Protein AF-A0A973EVC8-F1 (afdb_monomer)

pLDDT: mean 93.13, std 8.24, range [59.66, 98.69]

Solvent-accessible surface area (backbone atoms only — not comparable to full-atom values): 6811 Å² total; per-residue (Å²): 111,78,68,36,50,58,54,14,50,54,30,45,79,71,71,37,55,70,62,14,51,53,31,32,54,52,39,43,55,56,28,50,51,38,57,75,66,63,65,49,49,89,80,45,49,42,38,30,47,51,39,14,34,42,29,25,60,74,67,40,50,71,61,10,51,52,25,41,55,57,31,60,68,41,84,61,59,57,69,68,58,53,49,44,68,75,67,39,74,40,36,63,89,42,58,84,38,69,66,49,48,52,52,52,51,52,49,51,50,36,31,51,53,52,51,52,52,50,52,53,50,35,47,75,69,70,76,107

Nearest PDB structures (foldseek):
  8g0l-assembly1_B  TM=5.860E-01  e=2.638E+00  Homo sapiens
  9co0-assembly1_D  TM=3.850E-01  e=2.264E+00  Escherichia coli
  2vgx-assembly1_A  TM=3.264E-01  e=2.045E+00  Yersinia enterocolitica
  9fef-assembly1_E  TM=3.242E-01  e=4.391E+00  Trypanosoma cruzi strain CL Brener
  6e9z-assembly1_B  TM=3.080E-01  e=5.665E+00  synthetic construct

Structure (mmCIF, N/CA/C/O backbone):
data_AF-A0A973EVC8-F1
#
_entry.id   AF-A0A973EVC8-F1
#
loop_
_atom_site.group_PDB
_atom_site.id
_atom_site.type_symbol
_atom_site.label_atom_id
_atom_site.label_alt_id
_atom_site.label_comp_id
_atom_site.label_asym_id
_atom_site.label_entity_id
_atom_site.label_seq_id
_atom_site.pdbx_PDB_ins_code
_atom_site.Cartn_x
_atom_site.Cartn_y
_atom_site.Cartn_z
_atom_site.occupancy
_atom_site.B_iso_or_equiv
_atom_site.auth_seq_id
_atom_site.auth_comp_id
_atom_site.auth_asym_id
_atom_site.auth_atom_id
_atom_site.pdbx_PDB_model_num
ATOM 1 N N . MET A 1 1 ? -6.602 8.597 -5.096 1.00 61.16 1 MET A N 1
ATOM 2 C CA . MET A 1 1 ? -6.507 7.220 -5.611 1.00 61.16 1 MET A CA 1
ATOM 3 C C . MET A 1 1 ? -6.706 7.270 -7.102 1.00 61.16 1 MET A C 1
ATOM 5 O O . MET A 1 1 ? -7.806 7.582 -7.552 1.00 61.16 1 MET A O 1
ATOM 9 N N . PHE A 1 2 ? -5.642 7.015 -7.845 1.00 73.50 2 PHE A N 1
ATOM 10 C CA . PHE A 1 2 ? -5.711 6.788 -9.281 1.00 73.50 2 PHE A CA 1
ATOM 11 C C . PHE A 1 2 ? -5.695 5.281 -9.544 1.00 73.50 2 PHE A C 1
ATOM 13 O O . PHE A 1 2 ? -5.128 4.512 -8.779 1.00 73.50 2 PHE A O 1
ATOM 20 N N . VAL A 1 3 ? -6.341 4.847 -10.622 1.00 81.75 3 VAL A N 1
ATOM 21 C CA . VAL A 1 3 ? -6.486 3.419 -10.962 1.00 81.75 3 VAL A CA 1
ATOM 22 C C . VAL A 1 3 ? -5.438 2.937 -11.973 1.00 81.75 3 VAL A C 1
ATOM 24 O O . VAL A 1 3 ? -5.529 1.824 -12.482 1.00 81.75 3 VAL A O 1
ATOM 27 N N . LEU A 1 4 ? -4.434 3.759 -12.295 1.00 90.25 4 LEU A N 1
ATOM 28 C CA . LEU A 1 4 ? -3.512 3.503 -13.407 1.00 90.25 4 LEU A CA 1
ATOM 29 C C . LEU A 1 4 ? -2.550 2.347 -13.115 1.00 90.25 4 LEU A C 1
ATOM 31 O O . LEU A 1 4 ? -2.274 1.546 -14.004 1.00 90.25 4 LEU A O 1
ATOM 35 N N . HIS A 1 5 ? -2.135 2.169 -11.859 1.00 85.94 5 HIS A N 1
ATOM 36 C CA . HIS A 1 5 ? -1.368 0.986 -11.450 1.00 85.94 5 HIS A CA 1
ATOM 37 C C . HIS A 1 5 ? -2.132 -0.336 -11.672 1.00 85.94 5 HIS A C 1
ATOM 39 O O . HIS A 1 5 ? -1.514 -1.373 -11.900 1.00 85.94 5 HIS A O 1
ATOM 45 N N . ARG A 1 6 ? -3.476 -0.324 -11.662 1.00 91.94 6 ARG A N 1
ATOM 46 C CA . ARG A 1 6 ? -4.297 -1.511 -11.979 1.00 91.94 6 ARG A CA 1
ATOM 47 C C . ARG A 1 6 ? -4.239 -1.854 -13.456 1.00 91.94 6 ARG A C 1
ATOM 49 O O . ARG A 1 6 ? -4.131 -3.024 -13.811 1.00 91.94 6 ARG A O 1
ATOM 56 N N . ILE A 1 7 ? -4.282 -0.827 -14.302 1.00 94.06 7 ILE A N 1
ATOM 57 C CA . ILE A 1 7 ? -4.119 -0.967 -15.750 1.00 94.06 7 ILE A CA 1
ATOM 58 C C . ILE A 1 7 ? -2.727 -1.529 -16.045 1.00 94.06 7 ILE A C 1
ATOM 60 O O . ILE A 1 7 ? -2.599 -2.487 -16.805 1.00 94.06 7 ILE A O 1
ATOM 64 N N . ALA A 1 8 ? -1.698 -1.002 -15.379 1.00 93.88 8 ALA A N 1
ATOM 65 C CA . AL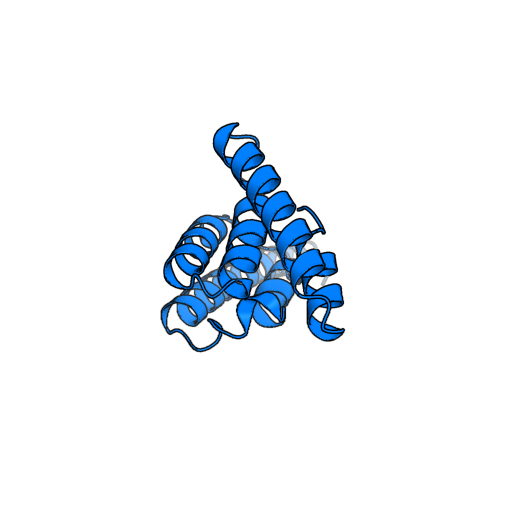A A 1 8 ? -0.345 -1.519 -15.509 1.00 93.88 8 ALA A CA 1
ATOM 66 C C . ALA A 1 8 ? -0.229 -2.993 -15.111 1.00 93.88 8 ALA A C 1
ATOM 68 O O . ALA A 1 8 ? 0.353 -3.788 -15.849 1.00 93.88 8 ALA A O 1
ATOM 69 N N . TRP A 1 9 ? -0.828 -3.377 -13.979 1.00 94.50 9 TRP A N 1
ATOM 70 C CA . TRP A 1 9 ? -0.876 -4.773 -13.561 1.00 94.50 9 TRP A CA 1
ATOM 71 C C . TRP A 1 9 ? -1.534 -5.654 -14.631 1.00 94.50 9 TRP A C 1
ATOM 73 O O . TRP A 1 9 ? -0.954 -6.667 -15.017 1.00 94.50 9 TRP A O 1
ATOM 83 N N . ALA A 1 10 ? -2.675 -5.236 -15.188 1.00 95.94 10 ALA A N 1
ATOM 84 C CA . ALA A 1 10 ? -3.360 -5.974 -16.249 1.00 95.94 10 ALA A CA 1
ATOM 85 C C . ALA A 1 10 ? -2.489 -6.146 -17.508 1.00 95.94 10 ALA A C 1
ATOM 87 O O . ALA A 1 10 ? -2.383 -7.259 -18.025 1.00 95.94 10 ALA A O 1
ATOM 88 N N . TYR A 1 11 ? -1.812 -5.093 -17.978 1.00 96.75 11 TYR A N 1
ATOM 89 C CA . TYR A 1 11 ? -0.878 -5.199 -19.107 1.00 96.75 11 TYR A CA 1
ATOM 90 C C . TYR A 1 11 ? 0.283 -6.152 -18.807 1.00 96.75 11 TYR A C 1
ATOM 92 O O . TYR A 1 11 ? 0.622 -6.993 -19.643 1.00 96.75 11 TYR A O 1
ATOM 100 N N . ARG A 1 12 ? 0.840 -6.098 -17.590 1.00 95.00 12 ARG A N 1
ATOM 10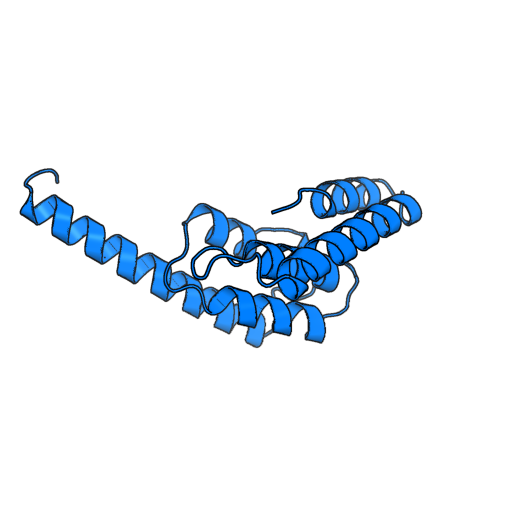1 C CA . ARG A 1 12 ? 1.929 -6.988 -17.165 1.00 95.00 12 ARG A CA 1
ATOM 102 C C . ARG A 1 12 ? 1.523 -8.458 -17.201 1.00 95.00 12 ARG A C 1
ATOM 104 O O . ARG A 1 12 ? 2.298 -9.268 -17.699 1.00 95.00 12 ARG A O 1
ATOM 111 N N . GLN A 1 13 ? 0.320 -8.794 -16.726 1.00 95.44 13 GLN A N 1
ATOM 112 C CA . GLN A 1 13 ? -0.195 -10.173 -16.757 1.00 95.44 13 GLN A CA 1
ATOM 113 C C . GLN A 1 13 ? -0.351 -10.719 -18.185 1.00 95.44 13 GLN A C 1
ATOM 115 O O . GLN A 1 13 ? -0.357 -11.928 -18.386 1.00 95.44 13 GLN A O 1
ATOM 120 N N . ASN A 1 14 ? -0.444 -9.835 -19.181 1.00 96.81 14 ASN A N 1
ATOM 121 C CA . ASN A 1 14 ? -0.612 -10.190 -20.589 1.00 96.81 14 ASN A CA 1
ATOM 122 C C . ASN A 1 14 ? 0.687 -10.047 -21.414 1.00 96.81 14 ASN A C 1
ATOM 124 O O . ASN A 1 14 ? 0.643 -10.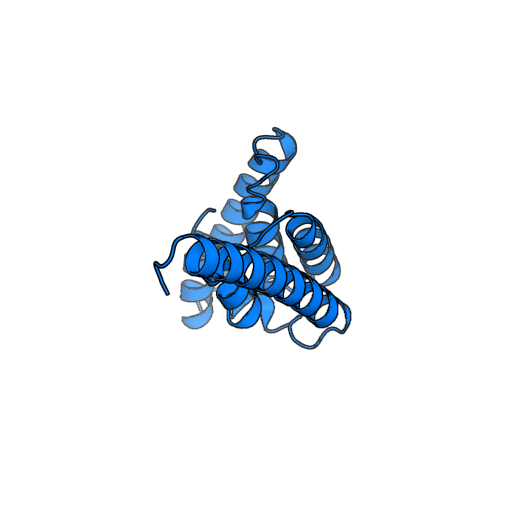121 -22.638 1.00 96.81 14 ASN A O 1
ATOM 128 N N . GLY A 1 15 ? 1.845 -9.836 -20.772 1.00 96.44 15 GLY A N 1
ATOM 129 C CA . GLY A 1 15 ? 3.149 -9.722 -21.448 1.00 96.44 15 GLY A CA 1
ATOM 130 C C . GLY A 1 15 ? 3.431 -8.362 -22.103 1.00 96.44 15 GLY A C 1
ATOM 131 O O . GLY A 1 15 ? 4.483 -8.173 -22.714 1.00 96.44 15 GLY A O 1
ATOM 132 N N . TYR A 1 16 ? 2.535 -7.387 -21.942 1.00 97.56 16 TYR A N 1
ATOM 133 C CA . TYR A 1 16 ? 2.671 -6.027 -22.474 1.00 97.56 16 TYR A CA 1
ATOM 134 C C . TYR A 1 16 ? 3.474 -5.148 -21.508 1.00 97.56 16 TYR A C 1
ATOM 136 O O . TYR A 1 16 ? 2.952 -4.278 -20.809 1.00 97.56 16 TYR A O 1
ATOM 144 N N . HIS A 1 17 ? 4.770 -5.440 -21.393 1.00 95.31 17 HIS A N 1
ATOM 145 C CA . HIS A 1 17 ? 5.627 -4.818 -20.383 1.00 95.31 17 HIS A CA 1
ATOM 146 C C . HIS A 1 17 ? 5.803 -3.305 -20.583 1.00 95.31 17 HIS A C 1
ATOM 148 O O . HIS A 1 17 ? 5.787 -2.570 -19.602 1.00 95.31 17 HIS A O 1
ATOM 154 N N . LYS A 1 18 ? 5.916 -2.829 -21.830 1.00 96.56 18 LYS A N 1
ATOM 155 C CA . LYS A 1 18 ? 6.133 -1.400 -22.118 1.00 96.56 18 LYS A CA 1
ATOM 156 C C . LYS A 1 18 ? 4.909 -0.557 -21.769 1.00 96.56 18 LYS A C 1
ATOM 158 O O . LYS A 1 18 ? 5.036 0.531 -21.218 1.00 96.56 18 LYS A O 1
ATOM 163 N N . GLU A 1 19 ? 3.726 -1.069 -22.081 1.00 97.06 19 GLU A N 1
ATOM 164 C CA . GLU A 1 19 ? 2.445 -0.457 -21.757 1.00 97.06 19 GLU A CA 1
ATOM 165 C C . GLU A 1 19 ? 2.247 -0.429 -20.243 1.00 97.06 19 GLU A C 1
ATOM 167 O O . GLU A 1 19 ? 1.849 0.597 -19.693 1.00 97.06 19 GLU A O 1
ATOM 172 N N . ALA A 1 20 ? 2.590 -1.521 -19.552 1.00 96.06 20 ALA A N 1
ATOM 173 C CA . ALA A 1 20 ? 2.563 -1.555 -18.097 1.00 96.06 20 ALA A CA 1
ATOM 174 C C . ALA A 1 20 ? 3.444 -0.456 -17.484 1.00 96.06 20 ALA A C 1
ATOM 176 O O . ALA A 1 20 ? 2.972 0.295 -16.628 1.00 96.06 20 ALA A O 1
ATOM 177 N N . ASP A 1 21 ? 4.682 -0.320 -17.963 1.00 95.75 21 ASP A N 1
ATOM 178 C CA . ASP A 1 21 ? 5.627 0.690 -17.479 1.00 95.75 21 ASP A CA 1
ATOM 179 C C . ASP A 1 21 ? 5.114 2.116 -17.743 1.00 95.75 21 ASP A C 1
ATOM 181 O O . ASP A 1 21 ? 5.138 2.956 -16.844 1.00 95.75 21 ASP A O 1
ATOM 185 N N . PHE A 1 22 ? 4.524 2.368 -18.918 1.00 96.62 22 PHE A N 1
ATOM 186 C CA . PHE A 1 22 ? 3.903 3.655 -19.246 1.00 96.62 22 PHE A CA 1
ATOM 187 C C . PHE A 1 22 ? 2.812 4.060 -18.239 1.00 96.62 22 PHE A C 1
ATOM 189 O O . PHE A 1 22 ? 2.813 5.184 -17.735 1.00 96.62 22 PHE A O 1
ATOM 196 N N . TYR A 1 23 ? 1.889 3.153 -17.903 1.00 96.50 23 TYR A N 1
ATOM 197 C CA . TYR A 1 23 ? 0.828 3.458 -16.936 1.00 96.50 23 TYR A CA 1
ATOM 198 C C . TYR A 1 23 ? 1.348 3.597 -15.498 1.00 96.50 23 TYR A C 1
ATOM 200 O O . TYR A 1 23 ? 0.793 4.396 -14.737 1.00 96.50 23 TYR A O 1
ATOM 208 N N . LEU A 1 24 ? 2.410 2.873 -15.121 1.00 95.25 24 LEU A N 1
ATOM 209 C CA . LEU A 1 24 ? 3.072 3.054 -13.821 1.00 95.25 24 LEU A CA 1
ATOM 210 C C . LEU A 1 24 ? 3.718 4.427 -13.708 1.00 95.25 24 LEU A C 1
ATOM 212 O O . LEU A 1 24 ? 3.563 5.086 -12.684 1.00 95.25 24 LEU A O 1
ATOM 216 N N . ASP A 1 25 ? 4.405 4.881 -14.749 1.00 95.75 25 ASP A N 1
ATOM 217 C CA . ASP A 1 25 ? 5.085 6.173 -14.714 1.00 95.75 25 ASP A CA 1
ATOM 218 C C . ASP A 1 25 ? 4.077 7.331 -14.624 1.00 95.75 25 ASP A C 1
ATOM 220 O O . ASP A 1 25 ? 4.288 8.281 -13.865 1.00 95.75 25 ASP A O 1
ATOM 224 N N . ILE A 1 26 ? 2.921 7.224 -15.295 1.00 95.31 26 ILE A N 1
ATOM 225 C CA . ILE A 1 26 ? 1.826 8.195 -15.125 1.00 95.31 26 ILE A CA 1
ATOM 226 C C . ILE A 1 26 ? 1.250 8.132 -13.705 1.00 95.31 26 ILE A C 1
ATOM 228 O O . ILE A 1 26 ? 0.997 9.177 -13.102 1.00 95.31 26 ILE A O 1
ATOM 232 N N . GLN A 1 27 ? 1.045 6.931 -13.150 1.00 94.50 27 GLN A N 1
ATOM 233 C CA . GLN A 1 27 ? 0.583 6.771 -11.769 1.00 94.50 27 GLN A CA 1
ATOM 234 C C . GLN A 1 27 ? 1.516 7.482 -10.785 1.00 94.50 27 GLN A C 1
ATOM 236 O O . GLN A 1 27 ? 1.038 8.233 -9.934 1.00 94.50 27 GLN A O 1
ATOM 241 N N . ILE A 1 28 ? 2.823 7.236 -10.903 1.00 95.00 28 ILE A N 1
ATOM 242 C CA . ILE A 1 28 ? 3.849 7.822 -10.038 1.00 95.00 28 ILE A CA 1
ATOM 243 C C . ILE A 1 28 ? 3.820 9.341 -10.181 1.00 95.00 28 ILE A C 1
ATOM 245 O O . ILE A 1 28 ? 3.634 10.035 -9.186 1.00 95.00 28 ILE A O 1
ATOM 249 N N . THR A 1 29 ? 3.868 9.850 -11.415 1.00 94.50 29 THR A N 1
ATOM 250 C CA . THR A 1 29 ? 3.854 11.293 -11.698 1.00 94.50 29 THR A CA 1
ATOM 251 C C . THR A 1 29 ? 2.643 11.982 -11.064 1.00 94.50 29 THR A C 1
ATOM 253 O O . THR A 1 29 ? 2.783 12.994 -10.377 1.00 94.50 29 THR A O 1
ATOM 256 N N . ASN A 1 30 ? 1.443 11.428 -11.249 1.00 91.62 30 ASN A N 1
ATOM 257 C CA . ASN A 1 30 ? 0.218 12.015 -10.711 1.00 91.62 30 ASN A CA 1
ATOM 258 C C . ASN A 1 30 ? 0.185 11.973 -9.178 1.00 91.62 30 ASN A C 1
ATOM 260 O O . ASN A 1 30 ? -0.189 12.960 -8.542 1.00 91.62 30 ASN A O 1
ATOM 264 N N . SER A 1 31 ? 0.577 10.851 -8.571 1.00 91.69 31 SER A N 1
ATOM 265 C CA . SER A 1 31 ? 0.590 10.718 -7.114 1.00 91.69 31 SER A CA 1
ATOM 266 C C . SER A 1 31 ? 1.658 11.599 -6.455 1.00 91.69 31 SER A C 1
ATOM 268 O O . SER A 1 31 ? 1.389 12.206 -5.420 1.00 91.69 31 SER A O 1
ATOM 270 N N . GLU A 1 32 ? 2.839 11.743 -7.060 1.00 90.81 32 GLU A N 1
ATOM 271 C CA . GLU A 1 32 ? 3.871 12.673 -6.589 1.00 90.81 32 GLU A CA 1
ATOM 272 C C . GLU A 1 32 ? 3.400 14.126 -6.671 1.00 90.81 32 GLU A C 1
ATOM 274 O O . GLU A 1 32 ? 3.617 14.896 -5.737 1.00 90.81 32 GLU A O 1
ATOM 279 N N . GLN A 1 33 ? 2.700 14.510 -7.744 1.00 89.50 33 GLN A N 1
ATOM 280 C CA . GLN A 1 33 ? 2.113 15.848 -7.855 1.00 89.50 33 GLN A CA 1
ATOM 281 C C . GLN A 1 33 ? 1.087 16.124 -6.748 1.00 89.50 33 GLN A C 1
ATOM 283 O O . GLN A 1 33 ? 1.085 17.218 -6.183 1.00 89.50 33 GLN A O 1
ATOM 288 N N . VAL A 1 34 ? 0.238 15.149 -6.401 1.00 86.31 34 VAL A N 1
ATOM 289 C CA . VAL A 1 34 ? -0.714 15.281 -5.282 1.00 86.31 34 VAL A CA 1
ATOM 290 C C . VAL A 1 34 ? 0.019 15.508 -3.958 1.00 86.31 34 VAL A C 1
ATOM 292 O O . VAL A 1 34 ? -0.315 16.457 -3.238 1.00 86.31 34 VAL A O 1
ATOM 295 N N . ASN A 1 35 ? 1.050 14.704 -3.678 1.00 82.38 35 ASN A N 1
ATOM 296 C CA . ASN A 1 35 ? 1.867 14.835 -2.471 1.00 82.38 35 ASN A CA 1
ATOM 297 C C . ASN A 1 35 ? 2.596 16.189 -2.417 1.00 82.38 35 ASN A C 1
ATOM 299 O O . ASN A 1 35 ? 2.533 16.882 -1.404 1.00 82.38 35 ASN A O 1
ATOM 303 N N . ASN A 1 36 ? 3.229 16.614 -3.514 1.00 84.00 36 ASN A N 1
ATOM 304 C CA . ASN A 1 36 ? 3.995 17.865 -3.587 1.00 84.00 36 ASN A CA 1
ATOM 305 C C . ASN A 1 36 ? 3.126 19.112 -3.404 1.00 84.00 36 ASN A C 1
ATOM 307 O O . ASN A 1 36 ? 3.570 20.111 -2.841 1.00 84.00 36 ASN A O 1
ATOM 311 N N . LEU A 1 37 ? 1.877 19.064 -3.867 1.00 82.88 37 LEU A N 1
ATOM 312 C CA . LEU A 1 37 ? 0.928 20.162 -3.707 1.00 82.88 37 LEU A CA 1
ATOM 313 C C . LEU A 1 37 ? 0.254 20.167 -2.324 1.00 82.88 37 LEU A C 1
ATOM 315 O O . LEU A 1 37 ? -0.641 20.984 -2.108 1.00 82.88 37 LEU A O 1
ATOM 319 N N . ASN A 1 38 ? 0.644 19.264 -1.410 1.00 73.44 38 ASN A N 1
ATOM 320 C CA . ASN A 1 38 ? -0.024 19.017 -0.127 1.00 73.44 38 ASN A CA 1
ATOM 321 C C . ASN A 1 38 ? -1.548 18.879 -0.286 1.00 73.44 38 ASN A C 1
ATOM 323 O O . ASN A 1 38 ? -2.325 19.344 0.549 1.00 73.44 38 ASN A O 1
ATOM 327 N N . ARG A 1 39 ? -1.983 18.280 -1.403 1.00 67.81 39 ARG A N 1
ATOM 328 C CA . ARG A 1 39 ? -3.405 18.057 -1.697 1.00 67.81 39 ARG A CA 1
ATOM 329 C C . ARG A 1 39 ? -3.951 16.816 -1.007 1.00 67.81 39 ARG A C 1
ATOM 331 O O . ARG A 1 39 ? -5.166 16.631 -0.996 1.00 67.81 39 ARG A O 1
ATOM 338 N N . ASP A 1 40 ? -3.074 16.010 -0.419 1.00 63.41 40 ASP A N 1
ATOM 339 C CA . ASP A 1 40 ? -3.476 14.950 0.489 1.00 63.41 40 ASP A CA 1
ATOM 340 C C . ASP A 1 40 ? -4.086 15.568 1.744 1.00 63.41 40 ASP A C 1
ATOM 342 O O . ASP A 1 40 ? -3.446 16.278 2.526 1.00 63.41 40 ASP A O 1
ATOM 346 N N . LEU A 1 41 ? -5.377 15.311 1.924 1.00 63.88 41 LEU A N 1
ATOM 347 C CA . LEU A 1 41 ? -6.064 15.682 3.146 1.00 63.88 41 LEU A CA 1
ATOM 348 C C . LEU A 1 41 ? -5.432 14.884 4.291 1.00 63.88 41 LEU A C 1
ATOM 350 O O . LEU A 1 41 ? -5.103 13.712 4.141 1.00 63.88 41 LEU A O 1
ATOM 354 N N . LYS A 1 42 ? -5.319 15.486 5.480 1.00 59.66 42 LYS A N 1
ATOM 355 C CA . LYS A 1 42 ? -4.760 14.846 6.692 1.00 59.66 42 LYS A CA 1
ATOM 356 C C . LYS A 1 42 ? -5.348 13.451 6.994 1.00 59.66 42 LYS A C 1
ATOM 358 O O . LYS A 1 42 ? -4.715 12.647 7.673 1.00 59.66 42 LYS A O 1
ATOM 363 N N . TYR A 1 43 ? -6.557 13.186 6.505 1.00 62.00 43 TYR A N 1
ATOM 364 C CA . TYR A 1 43 ? -7.311 11.949 6.700 1.00 62.00 43 TYR A CA 1
ATOM 365 C C . TYR A 1 43 ? -7.327 11.023 5.476 1.00 62.00 43 TYR A C 1
ATOM 367 O O . TYR A 1 43 ? -7.936 9.961 5.543 1.00 62.00 43 TYR A O 1
ATOM 375 N N . ASP A 1 44 ? -6.694 11.414 4.370 1.00 73.31 44 ASP A N 1
ATOM 376 C CA . ASP A 1 44 ? -6.734 10.686 3.108 1.00 73.31 44 ASP A CA 1
ATOM 377 C C . ASP A 1 44 ? -5.366 10.718 2.416 1.00 73.31 44 ASP A C 1
ATOM 379 O O . ASP A 1 44 ? -5.102 11.580 1.588 1.00 73.31 44 ASP A O 1
ATOM 383 N N . ARG A 1 45 ? -4.493 9.768 2.777 1.00 86.94 45 ARG A N 1
ATOM 384 C CA . ARG A 1 45 ? -3.145 9.599 2.199 1.00 86.94 45 ARG A CA 1
ATOM 385 C C . ARG A 1 45 ? -3.130 8.675 0.979 1.00 86.94 45 ARG A C 1
ATOM 387 O O . ARG A 1 45 ? -2.251 7.833 0.821 1.00 86.94 45 ARG A O 1
ATOM 394 N N . ARG A 1 46 ? -4.162 8.717 0.133 1.00 88.56 46 ARG A N 1
ATOM 395 C CA . ARG A 1 46 ? -4.322 7.731 -0.957 1.00 88.56 46 ARG A CA 1
ATOM 396 C C . ARG A 1 46 ? -3.178 7.761 -1.972 1.00 88.56 46 ARG A C 1
ATOM 398 O O . ARG A 1 46 ? -2.908 6.713 -2.552 1.00 88.56 46 ARG A O 1
ATOM 405 N N . SER A 1 47 ? -2.518 8.897 -2.202 1.00 91.56 47 SER A N 1
ATOM 406 C CA . SER A 1 47 ? -1.338 8.927 -3.079 1.00 91.56 47 SER A CA 1
ATOM 407 C C . SER A 1 47 ? -0.148 8.196 -2.473 1.00 91.56 47 SER A C 1
ATOM 409 O O . SER A 1 47 ? 0.571 7.552 -3.229 1.00 91.56 47 SER A O 1
ATOM 411 N N . ASP A 1 48 ? 0.024 8.197 -1.147 1.00 94.06 48 ASP A N 1
ATOM 412 C CA . ASP A 1 48 ? 1.048 7.373 -0.489 1.00 94.06 48 ASP A CA 1
ATOM 413 C C . ASP A 1 48 ? 0.789 5.869 -0.729 1.00 94.06 48 ASP A C 1
ATOM 415 O O . ASP A 1 48 ? 1.717 5.129 -1.047 1.00 94.06 48 ASP A O 1
ATOM 419 N N . TYR A 1 49 ? -0.468 5.412 -0.662 1.00 94.94 49 TYR A N 1
ATOM 420 C CA . TYR A 1 49 ? -0.827 4.029 -1.019 1.00 94.94 49 TYR A CA 1
ATOM 421 C C . TYR A 1 49 ? -0.534 3.720 -2.496 1.00 94.94 49 TYR A C 1
ATOM 423 O O . TYR A 1 49 ? 0.093 2.706 -2.807 1.00 94.94 49 TYR A O 1
ATOM 431 N N . ASP A 1 50 ? -0.955 4.607 -3.400 1.00 95.00 50 ASP A N 1
ATOM 432 C CA . ASP A 1 50 ? -0.747 4.429 -4.836 1.00 95.00 50 ASP A CA 1
ATOM 433 C C . ASP A 1 50 ? 0.755 4.387 -5.195 1.00 95.00 50 ASP A C 1
ATOM 435 O O . ASP A 1 50 ? 1.169 3.576 -6.025 1.00 95.00 50 ASP A O 1
ATOM 439 N N . LEU A 1 51 ? 1.576 5.240 -4.567 1.00 96.12 51 LEU A N 1
ATOM 440 C CA . LEU A 1 51 ? 3.034 5.261 -4.746 1.00 96.12 51 LEU A CA 1
ATOM 441 C C . LEU A 1 51 ? 3.672 3.999 -4.182 1.00 96.12 51 LEU A C 1
ATOM 443 O O . LEU A 1 51 ? 4.501 3.392 -4.855 1.00 96.12 51 LEU A O 1
ATOM 447 N N . ALA A 1 52 ? 3.261 3.568 -2.988 1.00 97.25 52 ALA A N 1
ATOM 448 C CA . ALA A 1 52 ? 3.748 2.328 -2.402 1.00 97.25 52 ALA A CA 1
ATOM 449 C C . ALA A 1 52 ? 3.506 1.140 -3.345 1.00 97.25 52 ALA A C 1
ATOM 451 O O . ALA A 1 52 ? 4.432 0.381 -3.619 1.00 97.25 52 ALA A O 1
ATOM 452 N N . GLY A 1 53 ? 2.290 1.012 -3.887 1.00 96.94 53 GLY A N 1
ATOM 453 C CA . GLY A 1 53 ? 1.947 -0.052 -4.832 1.00 96.94 53 GLY A CA 1
ATOM 454 C C . GLY A 1 53 ? 2.740 0.037 -6.136 1.00 96.94 53 GLY A C 1
ATOM 455 O O . GLY A 1 53 ? 3.278 -0.966 -6.599 1.00 96.94 53 GLY A O 1
ATOM 456 N N . ALA A 1 54 ? 2.867 1.233 -6.718 1.00 97.00 54 ALA A N 1
ATOM 457 C CA . ALA A 1 54 ? 3.602 1.423 -7.967 1.00 97.00 54 ALA A CA 1
ATOM 458 C C . ALA A 1 54 ? 5.101 1.104 -7.821 1.00 97.00 54 ALA A C 1
ATOM 460 O O . ALA A 1 54 ? 5.656 0.386 -8.652 1.00 97.00 54 ALA A O 1
ATOM 461 N N . TYR A 1 55 ? 5.751 1.585 -6.757 1.00 97.62 55 TYR A N 1
ATOM 462 C CA . TYR A 1 55 ? 7.165 1.297 -6.506 1.00 97.62 55 TYR A CA 1
ATOM 463 C C . TYR A 1 55 ? 7.404 -0.165 -6.132 1.00 97.62 55 TYR A C 1
ATOM 465 O O . TYR A 1 55 ? 8.359 -0.758 -6.633 1.00 97.62 55 TYR A O 1
ATOM 473 N N . ALA A 1 56 ? 6.515 -0.774 -5.336 1.00 97.50 56 ALA A N 1
ATOM 474 C CA . ALA A 1 56 ? 6.586 -2.203 -5.046 1.00 97.50 56 ALA A CA 1
ATOM 475 C C . ALA A 1 56 ? 6.537 -2.989 -6.358 1.00 97.50 56 ALA A C 1
ATOM 477 O O . ALA A 1 56 ? 7.451 -3.748 -6.659 1.00 97.50 56 ALA A O 1
ATOM 478 N N . PHE A 1 57 ? 5.569 -2.697 -7.220 1.00 95.62 57 PHE A N 1
ATOM 479 C CA . PHE A 1 57 ? 5.425 -3.377 -8.499 1.00 95.62 57 PHE A CA 1
ATOM 480 C C . PHE A 1 57 ? 6.626 -3.196 -9.451 1.00 95.62 57 PHE A C 1
ATOM 482 O O . PHE A 1 57 ? 6.941 -4.111 -10.212 1.00 95.62 57 PHE A O 1
ATOM 489 N N . LYS A 1 58 ? 7.343 -2.063 -9.378 1.00 94.75 58 LYS A N 1
ATOM 490 C CA . LYS A 1 58 ? 8.603 -1.833 -10.117 1.00 94.75 58 LYS A CA 1
ATOM 491 C C . LYS A 1 58 ? 9.818 -2.563 -9.524 1.00 94.75 58 LYS A C 1
ATOM 493 O O . LYS A 1 58 ? 10.840 -2.657 -10.194 1.00 94.75 58 LYS A O 1
ATOM 498 N N . GLY A 1 59 ? 9.717 -3.102 -8.309 1.00 95.50 59 GLY A N 1
ATOM 499 C CA . GLY A 1 59 ? 10.829 -3.749 -7.604 1.00 95.50 59 GLY A CA 1
ATOM 500 C C . GLY A 1 59 ? 11.592 -2.835 -6.641 1.00 95.50 59 GLY A C 1
ATOM 501 O O . GLY A 1 59 ? 12.530 -3.293 -5.997 1.00 95.50 59 GLY A O 1
ATOM 502 N N . GLU A 1 60 ? 11.172 -1.578 -6.500 1.00 97.56 60 GLU A N 1
ATOM 503 C CA . GLU A 1 60 ? 11.823 -0.543 -5.688 1.00 97.56 60 GLU A CA 1
ATOM 504 C C . GLU A 1 60 ? 11.346 -0.627 -4.228 1.00 97.56 60 GLU A C 1
ATOM 506 O O . GLU A 1 60 ? 10.551 0.190 -3.747 1.00 97.56 60 GLU A O 1
ATOM 511 N N . LYS A 1 61 ? 11.781 -1.678 -3.528 1.00 98.06 61 LYS A N 1
ATOM 512 C CA . LYS A 1 61 ? 11.224 -2.095 -2.232 1.00 98.06 61 LYS A CA 1
ATOM 513 C C . LYS A 1 61 ? 11.335 -1.031 -1.143 1.00 98.06 61 LYS A C 1
ATOM 515 O O . LYS A 1 61 ? 10.360 -0.762 -0.444 1.00 98.06 61 LYS A O 1
ATOM 520 N N . GLU A 1 62 ? 12.502 -0.415 -0.995 1.00 98.25 62 GLU A N 1
ATOM 521 C CA . GLU A 1 62 ? 12.773 0.580 0.045 1.00 98.25 62 GLU A CA 1
ATOM 522 C C . GLU A 1 62 ? 11.896 1.822 -0.146 1.00 98.25 62 GLU A C 1
ATOM 524 O O . GLU A 1 62 ? 11.361 2.382 0.815 1.00 98.25 62 GLU A O 1
ATOM 529 N N . ILE A 1 63 ? 11.699 2.227 -1.404 1.00 98.06 63 ILE A N 1
ATOM 530 C CA . ILE A 1 63 ? 10.840 3.356 -1.763 1.00 98.06 63 ILE A CA 1
ATOM 531 C C . ILE A 1 63 ? 9.377 3.003 -1.478 1.00 98.06 63 ILE A C 1
ATOM 533 O O . ILE A 1 63 ? 8.655 3.799 -0.873 1.00 98.06 63 ILE A O 1
ATOM 537 N N . ALA A 1 64 ? 8.949 1.796 -1.846 1.00 98.25 64 ALA A N 1
ATOM 538 C CA . ALA A 1 64 ? 7.599 1.319 -1.581 1.00 98.25 64 ALA A CA 1
ATOM 539 C C . ALA A 1 64 ? 7.264 1.320 -0.082 1.00 98.25 64 ALA A C 1
ATOM 541 O O . ALA A 1 64 ? 6.236 1.861 0.331 1.00 98.25 64 ALA A O 1
ATOM 542 N N . LEU A 1 65 ? 8.163 0.773 0.741 1.00 98.62 65 LEU A N 1
ATOM 543 C CA . LEU A 1 65 ? 8.013 0.717 2.195 1.00 98.62 65 LEU A CA 1
ATOM 544 C C . LEU A 1 65 ? 7.981 2.113 2.827 1.00 98.62 65 LEU A C 1
ATOM 546 O O . LEU A 1 65 ? 7.143 2.376 3.690 1.00 98.62 65 LEU A O 1
ATOM 550 N N . LYS A 1 66 ? 8.810 3.047 2.343 1.00 98.06 66 LYS A N 1
ATOM 551 C CA . LYS A 1 66 ? 8.764 4.457 2.760 1.00 98.06 66 LYS A CA 1
ATOM 552 C C . LYS A 1 66 ? 7.372 5.063 2.555 1.00 98.06 66 LYS A C 1
ATOM 554 O O . LYS A 1 66 ? 6.838 5.678 3.478 1.00 98.06 66 LYS A O 1
ATOM 559 N N . TYR A 1 67 ? 6.774 4.899 1.376 1.00 97.25 67 TYR A N 1
ATOM 560 C CA . TYR A 1 67 ? 5.434 5.434 1.117 1.00 97.25 67 TYR A CA 1
ATOM 561 C C . TYR A 1 67 ? 4.353 4.701 1.911 1.00 97.25 67 TYR A C 1
ATOM 563 O O . TYR A 1 67 ? 3.453 5.342 2.448 1.00 97.25 67 TYR A O 1
ATOM 571 N N . LEU A 1 68 ? 4.472 3.386 2.098 1.00 97.44 68 LEU A N 1
ATOM 572 C CA . LEU A 1 68 ? 3.523 2.638 2.923 1.00 97.44 68 LEU A CA 1
ATOM 573 C C . LEU A 1 68 ? 3.576 3.069 4.400 1.00 97.44 68 LEU A C 1
ATOM 575 O O . LEU A 1 68 ? 2.546 3.155 5.068 1.00 97.44 68 LEU A O 1
ATOM 579 N N . ARG A 1 69 ? 4.762 3.420 4.903 1.00 97.50 69 ARG A N 1
ATOM 580 C CA . ARG A 1 69 ? 4.955 4.001 6.239 1.00 97.50 69 ARG A CA 1
ATOM 581 C C . ARG A 1 69 ? 4.351 5.400 6.360 1.00 97.50 69 ARG A C 1
ATOM 583 O O . ARG A 1 69 ? 3.810 5.743 7.410 1.00 97.50 69 ARG A O 1
ATOM 590 N N . ASN A 1 70 ? 4.416 6.204 5.299 1.00 94.44 70 ASN A N 1
ATOM 591 C CA . ASN A 1 70 ? 3.724 7.492 5.256 1.00 94.44 70 ASN A CA 1
ATOM 592 C C . ASN A 1 70 ? 2.207 7.290 5.289 1.00 94.44 70 ASN A C 1
ATOM 594 O O . ASN A 1 70 ? 1.528 7.917 6.102 1.00 94.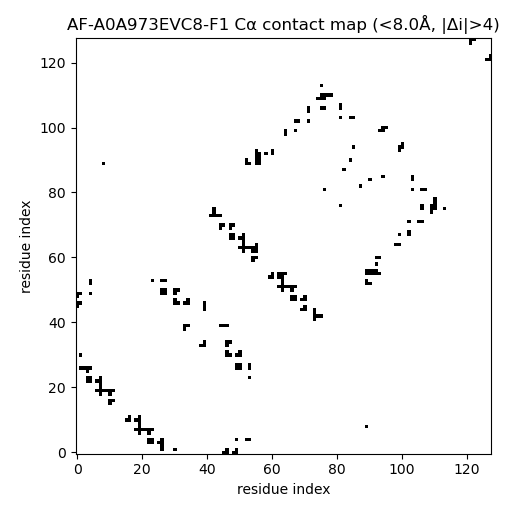44 70 ASN A O 1
ATOM 598 N N . TYR A 1 71 ? 1.693 6.360 4.477 1.00 94.56 71 TYR A N 1
ATOM 599 C CA . TYR A 1 71 ? 0.286 5.974 4.491 1.00 94.56 71 TYR A CA 1
ATOM 600 C C . TYR A 1 71 ? -0.155 5.545 5.891 1.00 94.56 71 TYR A C 1
ATOM 602 O O . TYR A 1 71 ? -1.202 5.980 6.367 1.00 94.56 71 TYR A O 1
ATOM 610 N N . SER A 1 72 ? 0.662 4.756 6.597 1.00 95.12 72 SER A N 1
ATOM 611 C CA . SER A 1 72 ? 0.313 4.268 7.932 1.00 95.12 72 SER A CA 1
ATOM 612 C C . SER A 1 72 ? 0.126 5.374 8.969 1.00 95.12 72 SER A C 1
ATOM 614 O O . SER A 1 72 ? -0.490 5.129 9.998 1.00 95.12 72 SER A O 1
ATOM 616 N N . GLN A 1 73 ? 0.547 6.615 8.705 1.00 93.50 73 GLN A N 1
ATOM 617 C CA . GLN A 1 73 ? 0.307 7.750 9.603 1.00 93.50 73 GLN A CA 1
ATOM 618 C C . GLN A 1 73 ? -1.156 8.228 9.634 1.00 93.50 73 GLN A C 1
ATOM 620 O O . GLN A 1 73 ? -1.473 9.159 10.378 1.00 93.50 73 GLN A O 1
ATOM 625 N N . VAL A 1 74 ? -2.064 7.628 8.851 1.00 91.88 74 VAL A N 1
ATOM 626 C CA . VAL A 1 74 ? -3.502 7.906 8.980 1.00 91.88 74 VAL A CA 1
ATOM 627 C C . VAL A 1 74 ? -4.010 7.542 10.386 1.00 91.88 74 VAL A C 1
ATOM 629 O O . VAL A 1 74 ? -3.609 6.518 10.947 1.00 91.88 74 VAL A O 1
ATOM 632 N N . PRO A 1 75 ? -4.906 8.355 10.979 1.00 91.38 75 PRO A N 1
ATOM 633 C CA . PRO A 1 75 ? -5.424 8.092 12.323 1.00 91.38 75 PRO A CA 1
ATOM 634 C C . PRO A 1 75 ? -6.401 6.910 12.359 1.00 91.38 75 PRO A C 1
ATOM 636 O O . PRO A 1 75 ? -6.539 6.255 13.385 1.00 91.38 75 PRO A O 1
ATOM 639 N N . GLN A 1 76 ? -7.071 6.641 11.240 1.00 91.69 76 GLN A N 1
ATOM 640 C CA . GLN A 1 76 ? -8.046 5.570 11.075 1.00 91.69 76 GLN A CA 1
ATOM 641 C C . GLN A 1 76 ? -7.953 5.018 9.655 1.00 91.69 76 GLN A C 1
ATOM 643 O O . GLN A 1 76 ? -7.590 5.743 8.726 1.00 91.69 76 GLN A O 1
ATOM 648 N N . ILE A 1 77 ? -8.314 3.749 9.485 1.00 93.44 77 ILE A N 1
ATOM 649 C CA . ILE A 1 77 ? -8.316 3.078 8.187 1.00 93.44 77 ILE A CA 1
ATOM 650 C C . ILE A 1 77 ? -9.648 2.364 7.966 1.00 93.44 77 ILE A C 1
ATOM 652 O O . ILE A 1 77 ? -10.215 1.758 8.874 1.00 93.44 77 ILE A O 1
ATOM 656 N N . LEU A 1 78 ? -10.154 2.444 6.737 1.00 91.94 78 LEU A N 1
ATOM 657 C CA . LEU A 1 78 ? -11.320 1.681 6.305 1.00 91.94 78 LEU A CA 1
ATOM 658 C C . LEU A 1 78 ? -10.927 0.218 6.080 1.00 91.94 78 LEU A C 1
ATOM 660 O O . LEU A 1 78 ? -9.879 -0.045 5.489 1.00 91.94 78 LEU A O 1
ATOM 664 N N . LEU A 1 79 ? -11.804 -0.727 6.439 1.00 94.88 79 LEU A N 1
ATOM 665 C CA . LEU A 1 79 ? -11.567 -2.162 6.220 1.00 94.88 79 LEU A CA 1
ATOM 666 C C . LEU A 1 79 ? -11.184 -2.477 4.765 1.00 94.88 79 LEU A C 1
ATOM 668 O O . LEU A 1 79 ? -10.280 -3.265 4.518 1.00 94.88 79 LEU A O 1
ATOM 672 N N . GLY A 1 80 ? -11.831 -1.813 3.802 1.00 93.94 80 GLY A N 1
ATOM 673 C CA . 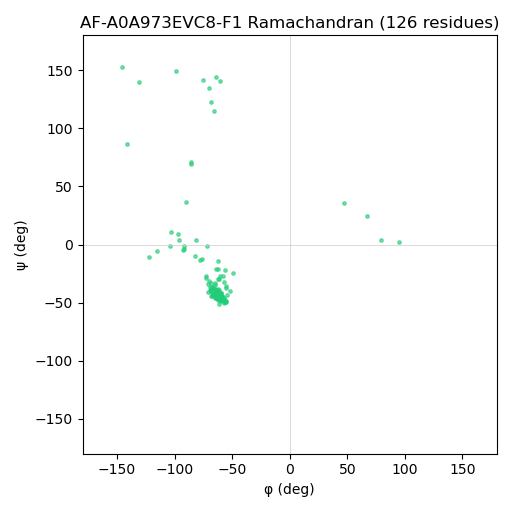GLY A 1 80 ? -11.516 -1.980 2.384 1.00 93.94 80 GLY A CA 1
ATOM 674 C C . GLY A 1 80 ? -10.063 -1.632 2.050 1.00 93.94 80 GLY A C 1
ATOM 675 O O . GLY A 1 80 ? -9.403 -2.403 1.367 1.00 93.94 80 GLY A O 1
ATOM 676 N N . MET A 1 81 ? -9.533 -0.528 2.584 1.00 93.81 81 MET A N 1
ATOM 677 C CA . MET A 1 81 ? -8.136 -0.138 2.347 1.00 93.81 81 MET A CA 1
ATOM 678 C C . MET A 1 81 ? -7.152 -1.098 3.014 1.00 93.81 81 MET A C 1
ATOM 680 O O . MET A 1 81 ? -6.124 -1.428 2.429 1.00 93.81 81 MET A O 1
ATOM 684 N N . LEU A 1 82 ? -7.481 -1.570 4.218 1.00 96.56 82 LEU A N 1
ATOM 685 C CA . LEU A 1 82 ? -6.680 -2.570 4.915 1.00 96.56 82 LEU A CA 1
ATOM 686 C C . LEU A 1 82 ? -6.588 -3.871 4.103 1.00 96.56 82 LEU A C 1
ATOM 688 O O . LEU A 1 82 ? -5.491 -4.384 3.896 1.00 96.56 82 LEU A O 1
ATOM 692 N N . ASN A 1 83 ? -7.717 -4.363 3.589 1.00 96.38 83 ASN A N 1
ATOM 693 C CA . ASN A 1 83 ? -7.747 -5.550 2.734 1.00 96.38 83 ASN A CA 1
ATOM 694 C C . ASN A 1 83 ? -6.973 -5.320 1.433 1.00 96.38 83 ASN A C 1
ATOM 696 O O . ASN A 1 83 ? -6.194 -6.173 1.028 1.00 96.38 83 ASN A O 1
ATOM 700 N N . MET A 1 84 ? -7.103 -4.140 0.817 1.00 94.81 84 MET A N 1
ATOM 701 C CA . MET A 1 84 ? -6.304 -3.805 -0.362 1.00 94.81 84 MET A CA 1
ATOM 702 C C . MET A 1 84 ? -4.807 -3.880 -0.062 1.00 94.81 84 MET A C 1
ATOM 704 O O . MET A 1 84 ? -4.092 -4.540 -0.793 1.00 94.81 84 MET A O 1
ATOM 708 N N . ILE A 1 85 ? -4.305 -3.307 1.031 1.00 96.44 85 ILE A N 1
ATOM 709 C CA . ILE A 1 85 ? -2.875 -3.432 1.369 1.00 96.44 85 ILE A CA 1
ATOM 710 C C . ILE A 1 85 ? -2.472 -4.906 1.550 1.00 96.44 85 ILE A C 1
ATOM 712 O O . ILE A 1 85 ? -1.429 -5.334 1.057 1.00 96.44 85 ILE A O 1
ATOM 716 N N . LYS A 1 86 ? -3.313 -5.701 2.215 1.00 96.94 86 LYS A N 1
ATOM 717 C CA . LYS A 1 86 ? -3.031 -7.107 2.534 1.00 96.94 86 LYS A CA 1
ATOM 718 C C . LYS A 1 86 ? -3.089 -8.065 1.355 1.00 96.94 86 LYS A C 1
ATOM 720 O O . LYS A 1 86 ? -2.363 -9.055 1.395 1.00 96.94 86 LYS A O 1
ATOM 725 N N . ASP A 1 87 ? -3.897 -7.771 0.344 1.00 96.25 87 ASP A N 1
ATOM 726 C CA . ASP A 1 87 ? -4.241 -8.738 -0.705 1.00 96.25 87 ASP A CA 1
ATOM 727 C C . ASP A 1 87 ? -3.877 -8.249 -2.113 1.00 96.25 87 ASP A C 1
ATOM 729 O O . ASP A 1 87 ? -3.908 -9.020 -3.069 1.00 96.25 87 ASP A O 1
ATOM 733 N N . ASP A 1 88 ? -3.521 -6.974 -2.269 1.00 95.62 88 ASP A N 1
ATOM 734 C CA . ASP A 1 88 ? -3.209 -6.398 -3.572 1.00 95.62 88 ASP A CA 1
ATOM 735 C C . ASP A 1 88 ? -1.911 -6.977 -4.161 1.00 95.62 88 ASP A C 1
ATOM 737 O O . ASP A 1 88 ? -0.852 -6.811 -3.540 1.00 95.62 88 ASP A O 1
ATOM 741 N N . PRO A 1 89 ? -1.956 -7.576 -5.371 1.00 95.62 89 PRO A N 1
ATOM 742 C CA . PRO A 1 89 ? -0.790 -8.156 -6.038 1.00 95.62 89 PRO A CA 1
ATOM 743 C C . PRO A 1 89 ? 0.381 -7.193 -6.252 1.00 95.62 89 PRO A C 1
ATOM 745 O O . PRO A 1 89 ? 1.521 -7.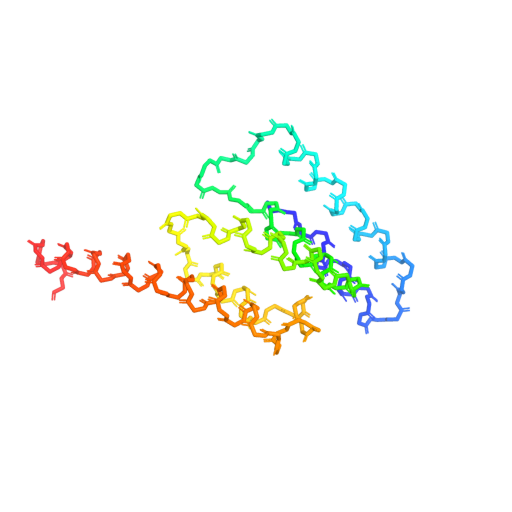625 -6.409 1.00 95.62 89 PRO A O 1
ATOM 748 N N . LEU A 1 90 ? 0.136 -5.878 -6.257 1.00 95.81 90 LEU A N 1
ATOM 749 C CA . LEU A 1 90 ? 1.207 -4.883 -6.378 1.00 95.81 90 LEU A CA 1
ATOM 750 C C . LEU A 1 90 ? 2.262 -5.007 -5.271 1.00 95.81 90 LEU A C 1
ATOM 752 O O . LEU A 1 90 ? 3.411 -4.639 -5.491 1.00 95.81 90 LEU A O 1
ATOM 756 N N . PHE A 1 91 ? 1.883 -5.531 -4.102 1.00 97.69 91 PHE A N 1
ATOM 757 C CA . PHE A 1 91 ? 2.767 -5.679 -2.946 1.00 97.69 91 PHE A CA 1
ATOM 758 C C . PHE A 1 91 ? 3.407 -7.065 -2.818 1.00 97.69 91 PHE A C 1
ATOM 760 O O . PHE A 1 91 ? 4.115 -7.306 -1.841 1.00 97.69 91 PHE A O 1
ATOM 767 N N . ASP A 1 92 ? 3.190 -7.987 -3.761 1.00 96.88 92 ASP A N 1
ATOM 768 C CA . ASP A 1 92 ? 3.635 -9.383 -3.622 1.00 96.88 92 ASP A CA 1
ATOM 769 C C . ASP A 1 92 ? 5.137 -9.518 -3.354 1.00 96.88 92 ASP A C 1
ATOM 771 O O . ASP A 1 92 ? 5.565 -10.363 -2.567 1.00 96.88 92 ASP A O 1
ATOM 775 N N . ASN A 1 93 ? 5.948 -8.646 -3.947 1.00 96.38 93 ASN A N 1
ATOM 776 C CA . ASN A 1 93 ? 7.397 -8.676 -3.793 1.00 96.38 93 ASN A CA 1
ATOM 777 C C . ASN A 1 93 ? 7.912 -8.093 -2.463 1.00 96.38 93 ASN A C 1
ATOM 779 O O . ASN A 1 93 ? 9.086 -8.302 -2.146 1.00 96.38 93 ASN A O 1
ATOM 783 N N . ILE A 1 94 ? 7.071 -7.382 -1.701 1.00 98.19 94 ILE A N 1
ATOM 784 C CA . ILE A 1 94 ? 7.398 -6.844 -0.370 1.00 98.19 94 ILE A CA 1
ATOM 785 C C . ILE A 1 94 ? 6.559 -7.456 0.759 1.00 98.19 94 ILE A C 1
ATOM 787 O O . ILE A 1 94 ? 6.820 -7.188 1.927 1.00 98.19 94 ILE A O 1
ATOM 791 N N . ARG A 1 95 ? 5.572 -8.303 0.445 1.00 97.81 95 ARG A N 1
ATOM 792 C CA . ARG A 1 95 ? 4.603 -8.848 1.413 1.00 97.81 95 ARG A CA 1
ATOM 793 C C . ARG A 1 95 ? 5.251 -9.591 2.586 1.00 97.81 95 ARG A C 1
ATOM 795 O O . ARG A 1 95 ? 4.729 -9.583 3.700 1.00 97.81 95 ARG A O 1
ATOM 802 N N . ASN A 1 96 ? 6.392 -10.226 2.329 1.00 97.88 96 ASN A N 1
ATOM 803 C CA . ASN A 1 96 ? 7.145 -10.994 3.321 1.00 97.88 96 ASN A CA 1
ATOM 804 C C . ASN A 1 96 ? 8.219 -10.172 4.051 1.00 97.88 96 ASN A C 1
ATOM 806 O O . ASN A 1 96 ? 8.897 -10.712 4.920 1.00 97.88 96 ASN A O 1
ATOM 810 N N . GLU A 1 97 ? 8.386 -8.890 3.719 1.00 98.38 97 GLU A N 1
ATOM 811 C CA . GLU A 1 97 ? 9.326 -8.019 4.421 1.00 98.38 97 GLU A CA 1
ATOM 812 C C . GLU A 1 97 ? 8.805 -7.731 5.836 1.00 98.38 97 GLU A C 1
ATOM 814 O O . GLU A 1 97 ? 7.637 -7.379 6.033 1.00 98.38 97 GLU A O 1
ATOM 819 N N . THR A 1 98 ? 9.682 -7.828 6.837 1.00 98.50 98 THR A N 1
ATOM 820 C CA . THR A 1 98 ? 9.326 -7.586 8.247 1.00 98.50 98 THR A CA 1
ATOM 821 C C . THR A 1 98 ? 8.693 -6.208 8.448 1.00 98.50 98 THR A C 1
ATOM 823 O O . THR A 1 98 ? 7.750 -6.057 9.225 1.00 98.50 98 THR A O 1
ATOM 826 N N . GLU A 1 99 ? 9.181 -5.194 7.728 1.00 98.50 99 GLU A N 1
ATOM 827 C CA . GLU A 1 99 ? 8.627 -3.841 7.788 1.00 98.50 99 GLU A CA 1
ATOM 828 C C . GLU A 1 99 ? 7.195 -3.776 7.245 1.00 98.50 99 GLU A C 1
ATOM 830 O O . GLU A 1 99 ? 6.335 -3.158 7.871 1.00 98.50 99 GLU A O 1
ATOM 835 N N . PHE A 1 100 ? 6.915 -4.453 6.129 1.00 98.69 100 PHE A N 1
ATOM 836 C CA . PHE A 1 100 ? 5.570 -4.515 5.564 1.00 98.69 100 PHE A CA 1
ATOM 837 C C . PHE A 1 100 ? 4.588 -5.128 6.567 1.00 98.69 100 PHE A C 1
ATOM 839 O O . PHE A 1 100 ? 3.537 -4.554 6.853 1.00 98.69 100 PHE A O 1
ATOM 846 N N . GLN A 1 101 ? 4.961 -6.259 7.169 1.00 98.69 101 GLN A N 1
ATOM 847 C CA . GLN A 1 101 ? 4.136 -6.943 8.166 1.00 98.69 101 GLN A CA 1
ATOM 848 C C . GLN A 1 101 ? 3.902 -6.081 9.415 1.00 98.69 101 GLN A C 1
ATOM 850 O O . GLN A 1 101 ? 2.793 -6.058 9.953 1.00 98.69 101 GLN A O 1
ATOM 855 N N . ALA A 1 102 ? 4.918 -5.334 9.861 1.00 98.62 102 ALA A N 1
ATOM 856 C CA . ALA A 1 102 ? 4.783 -4.402 10.976 1.00 98.62 102 ALA A CA 1
ATOM 857 C C . ALA A 1 102 ? 3.803 -3.261 10.657 1.00 98.62 102 ALA A C 1
ATOM 859 O O . ALA A 1 102 ? 2.964 -2.927 11.496 1.00 98.62 102 ALA A O 1
ATOM 860 N N . ILE A 1 103 ? 3.864 -2.704 9.442 1.00 98.50 103 ILE A N 1
ATOM 861 C CA . ILE A 1 103 ? 2.931 -1.664 8.991 1.00 98.50 103 ILE A CA 1
ATOM 862 C C . ILE A 1 103 ? 1.499 -2.209 8.914 1.00 98.50 103 ILE A C 1
ATOM 864 O O . ILE A 1 103 ? 0.575 -1.573 9.419 1.00 98.50 103 ILE A O 1
ATOM 868 N N . VAL A 1 104 ? 1.300 -3.399 8.338 1.00 98.44 104 VAL A N 1
ATOM 869 C CA . VAL A 1 104 ? -0.025 -4.038 8.276 1.00 98.44 104 VAL A CA 1
ATOM 870 C C . VAL A 1 104 ? -0.597 -4.237 9.679 1.00 98.44 104 VAL A C 1
ATOM 872 O O . VAL A 1 104 ? -1.743 -3.870 9.922 1.00 98.44 104 VAL A O 1
ATOM 875 N N . LYS A 1 105 ? 0.204 -4.734 10.627 1.00 98.44 105 LYS A N 1
ATOM 876 C CA . LYS A 1 105 ? -0.225 -4.943 12.017 1.00 98.44 105 LYS A CA 1
ATOM 877 C C . LYS A 1 105 ? -0.633 -3.642 12.723 1.00 98.44 105 LYS A C 1
ATOM 879 O O . LYS A 1 105 ? -1.595 -3.629 13.495 1.00 98.44 105 LYS A O 1
ATOM 884 N N . ASP A 1 106 ? 0.082 -2.546 12.476 1.00 98.12 106 ASP A N 1
ATOM 885 C CA . ASP A 1 106 ? -0.277 -1.218 12.992 1.00 98.12 106 ASP A CA 1
ATOM 886 C C . ASP A 1 106 ? -1.633 -0.748 12.432 1.00 98.12 106 ASP A C 1
ATOM 888 O O . ASP A 1 106 ? -2.519 -0.335 13.184 1.00 98.12 106 ASP A O 1
ATOM 892 N N . LEU A 1 107 ? -1.847 -0.902 11.123 1.00 97.62 107 LEU A N 1
ATOM 893 C CA . LEU A 1 107 ? -3.118 -0.574 10.473 1.00 97.62 107 LEU A CA 1
ATOM 894 C C . LEU A 1 107 ? -4.280 -1.456 10.962 1.00 97.62 107 LEU A C 1
ATOM 896 O O . LEU A 1 107 ? -5.375 -0.945 11.198 1.00 97.62 107 LEU A O 1
ATOM 900 N N . GLU A 1 108 ? -4.050 -2.755 11.169 1.00 98.25 108 GLU A N 1
ATOM 901 C CA . GLU A 1 108 ? -5.028 -3.669 11.773 1.00 98.25 108 GLU A CA 1
ATOM 902 C C . GLU A 1 108 ? -5.414 -3.211 13.182 1.00 98.25 108 GLU A C 1
ATOM 904 O O . GLU A 1 108 ? -6.597 -3.164 13.516 1.00 98.25 108 GLU A O 1
ATOM 909 N N . THR A 1 109 ? -4.434 -2.804 13.991 1.00 98.19 109 THR A N 1
ATOM 910 C CA . THR A 1 109 ? -4.673 -2.295 15.349 1.00 98.19 109 THR A CA 1
ATOM 911 C C . THR A 1 109 ? -5.547 -1.038 15.324 1.00 98.19 109 THR A C 1
ATOM 913 O O . THR A 1 109 ? -6.510 -0.943 16.088 1.00 98.19 109 THR A O 1
ATOM 916 N N . LYS A 1 110 ? -5.272 -0.100 14.406 1.00 96.69 110 LYS A N 1
ATOM 917 C CA . LYS A 1 110 ? -6.080 1.117 14.203 1.00 96.69 110 LYS A CA 1
ATOM 918 C C . LYS A 1 110 ? -7.510 0.797 13.784 1.00 96.69 110 LYS A C 1
ATOM 920 O O . LYS A 1 110 ? -8.451 1.360 14.340 1.00 96.69 110 LYS A O 1
ATOM 925 N N . TYR A 1 111 ? -7.680 -0.129 12.842 1.00 97.12 111 TYR A N 1
ATOM 926 C CA . TYR A 1 111 ? -9.003 -0.588 12.426 1.00 97.12 111 TYR A CA 1
ATOM 927 C C . TYR A 1 111 ? -9.787 -1.191 13.599 1.00 97.12 111 TYR A C 1
ATOM 929 O O . TYR A 1 111 ? -10.932 -0.806 13.829 1.00 97.12 111 TYR A O 1
ATOM 937 N N . GLN A 1 112 ? -9.172 -2.093 14.370 1.00 97.94 112 GLN A N 1
ATOM 938 C CA . GLN A 1 112 ? -9.832 -2.748 15.503 1.00 97.94 112 GLN A CA 1
ATOM 939 C C . GLN A 1 112 ? -10.214 -1.756 16.607 1.00 97.94 112 GLN A C 1
ATOM 941 O O . GLN A 1 112 ? -11.303 -1.859 17.169 1.00 97.94 112 GLN A O 1
ATOM 946 N N . ALA A 1 113 ? -9.361 -0.766 16.888 1.00 97.19 113 ALA A N 1
ATOM 947 C CA . ALA A 1 113 ? -9.660 0.279 17.863 1.00 97.19 113 ALA A CA 1
ATOM 948 C C . ALA A 1 113 ? -10.900 1.099 17.467 1.00 97.19 113 ALA A C 1
ATOM 950 O O . ALA A 1 113 ? -11.797 1.295 18.291 1.00 97.19 113 ALA A O 1
ATOM 951 N N . GLU A 1 114 ? -10.991 1.525 16.202 1.00 95.88 114 GLU A N 1
ATOM 952 C CA . GLU A 1 114 ? -12.163 2.253 15.705 1.00 95.88 114 GLU A CA 1
ATOM 953 C C . GLU A 1 114 ? -13.410 1.371 15.638 1.00 95.88 114 GLU A C 1
ATOM 955 O O . GLU A 1 114 ? -14.494 1.804 16.033 1.00 95.88 114 GLU A O 1
ATOM 960 N N . HIS A 1 115 ? -13.266 0.115 15.214 1.00 95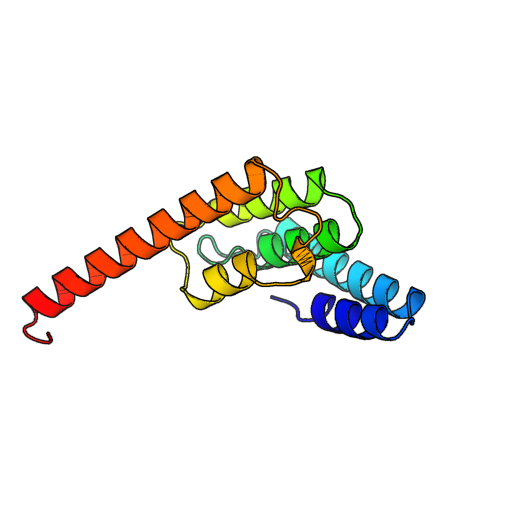.56 115 HIS A N 1
ATOM 961 C CA . HIS A 1 115 ? -14.368 -0.842 15.181 1.00 95.56 115 HIS A CA 1
ATOM 962 C C . HIS A 1 115 ? -14.969 -1.057 16.579 1.00 95.56 115 HIS A C 1
ATOM 964 O O . HIS A 1 115 ? -16.183 -0.962 16.764 1.00 95.56 115 HIS A O 1
ATOM 970 N N . GLU A 1 116 ? -14.122 -1.256 17.589 1.00 97.56 116 GLU A N 1
ATOM 971 C CA . GLU A 1 116 ? -14.539 -1.433 18.980 1.00 97.56 116 GLU A CA 1
ATOM 972 C C . GLU A 1 116 ? -15.157 -0.158 19.574 1.00 97.56 116 GLU A C 1
ATOM 974 O O . GLU A 1 116 ? -16.145 -0.224 20.313 1.00 97.56 116 GLU A O 1
ATOM 979 N N . ARG A 1 117 ? -14.619 1.021 19.229 1.00 96.62 117 ARG A N 1
ATOM 980 C CA . ARG A 1 117 ? -15.188 2.314 19.635 1.00 96.62 117 ARG A CA 1
ATOM 981 C C . ARG A 1 117 ? -16.616 2.476 19.112 1.00 96.62 117 ARG A C 1
ATOM 983 O O . ARG A 1 117 ? -17.507 2.849 19.877 1.00 96.62 117 ARG A O 1
ATOM 990 N N . VAL A 1 118 ? -16.838 2.176 17.831 1.00 95.50 118 VAL A N 1
ATOM 991 C CA . VAL A 1 118 ? -18.164 2.237 17.196 1.00 95.50 118 VAL A CA 1
ATOM 992 C C . VAL A 1 118 ? -19.103 1.195 17.802 1.00 95.50 118 VAL A C 1
ATOM 994 O O . VAL A 1 118 ? -20.234 1.536 18.145 1.00 95.50 118 VAL A O 1
ATOM 997 N N . ARG A 1 119 ? -18.634 -0.038 18.029 1.00 96.75 119 ARG A N 1
ATOM 998 C CA . ARG A 1 119 ? -19.426 -1.099 18.671 1.00 96.75 119 ARG A CA 1
ATOM 999 C C . ARG A 1 119 ? -19.933 -0.675 20.051 1.00 96.75 119 ARG A C 1
ATOM 1001 O O . ARG A 1 119 ? -21.123 -0.797 20.330 1.00 96.75 119 ARG A O 1
ATOM 1008 N N . LYS A 1 120 ? -19.057 -0.137 20.907 1.00 97.81 120 LYS A 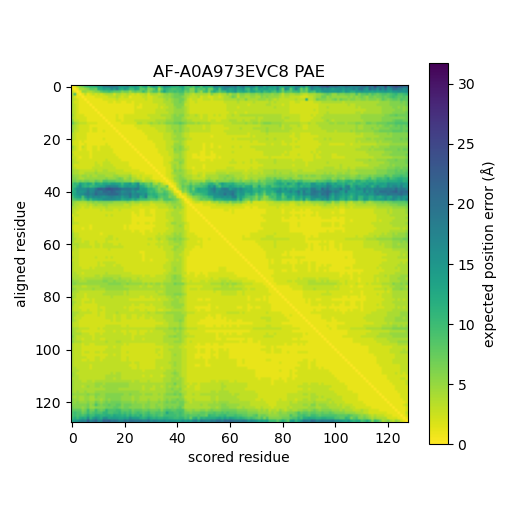N 1
ATOM 1009 C CA . LYS A 1 120 ? -19.435 0.381 22.236 1.00 97.81 120 LYS A CA 1
ATOM 1010 C C . LYS A 1 120 ? -20.455 1.512 22.145 1.00 97.81 120 LYS A C 1
ATOM 1012 O O . LYS A 1 120 ? -21.400 1.535 22.929 1.00 97.81 120 LYS A O 1
ATOM 1017 N N . TRP A 1 121 ? -20.275 2.427 21.192 1.00 97.38 121 TRP A N 1
ATOM 1018 C CA . TRP A 1 121 ? -21.234 3.503 20.954 1.00 97.38 121 TRP A CA 1
ATOM 1019 C C . TRP A 1 121 ? -22.611 2.944 20.572 1.00 97.38 121 TRP A C 1
ATOM 1021 O O . TRP A 1 121 ? -23.593 3.312 21.205 1.00 97.38 121 TRP A O 1
ATOM 1031 N N . MET A 1 122 ? -22.681 1.991 19.636 1.00 97.69 122 MET A N 1
ATOM 1032 C CA . MET A 1 122 ? -23.940 1.360 19.214 1.00 97.69 122 MET A 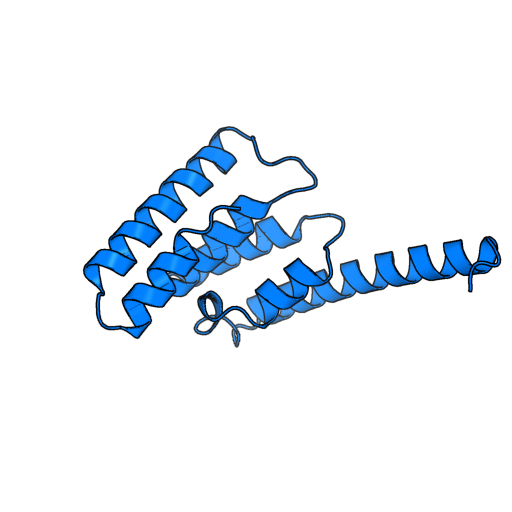CA 1
ATOM 1033 C C . MET A 1 122 ? -24.656 0.624 20.355 1.00 97.69 122 MET A C 1
ATOM 1035 O O . MET A 1 122 ? -25.866 0.779 20.501 1.00 97.69 122 MET A O 1
ATOM 1039 N N . VAL A 1 123 ? -23.918 -0.111 21.198 1.00 97.94 123 VAL A N 1
ATOM 1040 C CA . VAL A 1 123 ? -24.474 -0.750 22.408 1.00 97.94 123 VAL A CA 1
ATOM 1041 C C . VAL A 1 123 ? -25.056 0.302 23.357 1.00 97.94 123 VAL A C 1
ATOM 1043 O O . VAL A 1 123 ? -26.169 0.150 23.848 1.00 97.94 123 VAL A O 1
ATOM 1046 N N . GLY A 1 124 ? -24.348 1.417 23.571 1.00 97.25 124 GLY A N 1
ATOM 1047 C CA . GLY A 1 124 ? -24.843 2.531 24.386 1.00 97.25 124 GLY A CA 1
ATOM 1048 C C . GLY A 1 124 ? -26.081 3.232 23.811 1.00 97.25 124 GLY A C 1
ATOM 1049 O O . GLY A 1 124 ? -26.800 3.888 24.558 1.00 97.25 124 GLY A O 1
ATOM 1050 N N . GLN A 1 125 ? -26.338 3.095 22.505 1.00 96.75 125 GLN A N 1
ATOM 1051 C CA . GLN A 1 125 ? -27.549 3.589 21.839 1.00 96.75 125 GLN A CA 1
ATOM 1052 C C . GLN A 1 125 ? -28.679 2.541 21.770 1.00 96.75 125 GLN A C 1
ATOM 1054 O O . GLN A 1 125 ? -29.756 2.861 21.275 1.00 96.75 125 GLN A O 1
ATOM 1059 N N . GLY A 1 126 ? -28.458 1.299 22.221 1.00 95.81 126 GLY A N 1
ATOM 1060 C CA . GLY A 1 126 ? -29.431 0.205 22.084 1.00 95.81 126 GLY A CA 1
ATOM 1061 C C . GLY A 1 126 ? -29.662 -0.244 20.635 1.00 95.81 126 GLY A C 1
ATOM 1062 O O . GLY A 1 126 ? -30.732 -0.750 20.310 1.00 95.81 126 GLY A O 1
ATOM 1063 N N . MET A 1 127 ? -28.685 -0.017 19.750 1.00 93.50 127 MET A N 1
ATOM 1064 C CA . MET A 1 127 ? -28.738 -0.407 18.331 1.00 93.50 127 MET A CA 1
ATOM 1065 C C . MET A 1 127 ? -28.126 -1.794 18.061 1.00 93.50 127 MET A C 1
ATOM 1067 O O . MET A 1 127 ? -28.153 -2.264 16.922 1.00 93.50 127 MET A O 1
ATOM 1071 N N . LEU A 1 128 ? -27.546 -2.408 19.094 1.00 85.25 128 LEU A N 1
ATOM 1072 C CA . LEU A 1 128 ? -26.987 -3.760 19.164 1.00 85.25 128 LEU A CA 1
ATOM 1073 C C . LEU A 1 128 ? -27.388 -4.362 20.509 1.00 85.25 128 LEU A C 1
ATOM 1075 O O . LEU A 1 128 ? -27.756 -5.554 20.518 1.00 85.25 128 LEU A O 1
#

Sequence (128 aa):
MFVLHRIAWAYRQNGYHKEADFYLDIQITNSEQVNNLNRDLKYDRRSDYDLAGAYAFKGEKEIALKYLRNYSQVPQILLGMLNMIKDDPLFDNIRNETEFQAIVKDLETKYQAEHERVRKWMVGQGML

Radius of gyration: 16.34 Å; Cα contacts (8 Å, |Δi|>4): 141; chains: 1; bounding box: 42×31×47 Å

Mean predicted aligned error: 3.76 Å

Secondary structure (DSSP, 8-state):
--SHHHHHHHHHHTT-HHHHHHHHHHHHHHHHHHHHTT-SBTTB-HHHHHHHHHHHHHT-HHHHHHHHHHHTT-S---HHHHHHHHH-GGGTTTTTSHHHHHHHHHHHHHHHHHHHHHHHHHHHTT--

Foldseek 3Di:
DDCLLVVLVVCVVVVNNVSSVVSLVVLLVVLVVCVVVVVQDLQHLVSLVSQLLSCLQVVNNVRSLVSLVVVLSHQADDPVVLVCLQPPPSNVNPNPPPSSVVSSVSRVVRHVVVVVVVVVVCVVVVVD